Protein AF-U6DUR3-F1 (afdb_monomer)

Secondary structure (DSSP, 8-state):
-BS---HHHHHHHHHHHHHT--HHHHHTT--S--GGGHHHHHHHHHHHHHHHHHHTT-B--SSPPS-HHHHHHHHSPP-SPP--S----PPPHHHHSPP-----

pLDDT: mean 91.93, std 7.44, range [45.44, 97.06]

InterPro domains:
  IPR012302 Malic enzyme, NAD-binding [PF03949] (3-54)
  IPR036291 NAD(P)-binding domain superfamily [SSF51735] (2-100)

Foldseek 3Di:
DFDDDDVVLVVLLVVLQQVQQDPVCVVVVHRGHDPVCVVVSVLSSQLVCLVVCVVVVRDPDDDRDPRSSVVSVVVDDDPDDDDPDDDDDDDDPVVVDDDDPPDD

Organism: Neovison vison (NCBI:txid452646)

Mean predicted aligned error: 6.42 Å

Radius of gyration: 24.0 Å; Cα contacts (8 Å, |Δi|>4): 54; chains: 1; bounding box: 53×34×76 Å

Nearest PDB structures (foldseek):
  7x11-assembly1_D  TM=9.583E-01  e=4.206E-12  Homo sapiens
  2aw5-assembly1_A-2  TM=9.968E-01  e=3.082E-09  Homo sapiens
  1gq2-assembly2_H  TM=9.330E-01  e=4.805E-09  Columba livia
  8eyn-assembly1_A  TM=9.158E-01  e=6.193E-09  Homo sapiens
  1o0s-assembly1_A  TM=9.400E-01  e=1.645E-06  Ascaris suum

Structure (mmCIF, N/CA/C/O backbone):
data_AF-U6DUR3-F1
#
_entry.id   AF-U6DUR3-F1
#
loop_
_atom_site.group_PDB
_atom_site.id
_atom_site.type_symbol
_atom_site.label_atom_id
_atom_site.label_alt_id
_atom_site.label_comp_id
_atom_site.label_asym_id
_atom_site.label_entity_id
_atom_site.label_seq_id
_atom_site.pdbx_PDB_ins_code
_atom_site.Cartn_x
_atom_site.Cartn_y
_atom_site.Cartn_z
_atom_site.occupancy
_atom_site.B_iso_or_equiv
_atom_site.auth_seq_id
_atom_site.auth_comp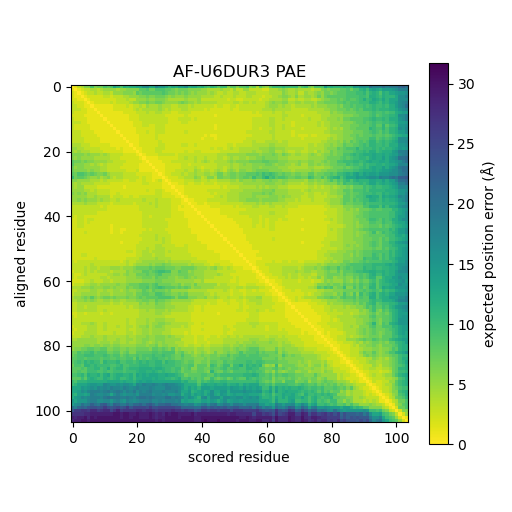_id
_atom_site.auth_asym_id
_atom_site.auth_atom_id
_atom_site.pdbx_PDB_model_num
ATOM 1 N N . GLY A 1 1 ? 4.016 9.575 -5.240 1.00 82.12 1 GLY A N 1
ATOM 2 C CA . GLY A 1 1 ? 4.857 10.671 -4.733 1.00 82.12 1 GLY A CA 1
ATOM 3 C C . GLY A 1 1 ? 3.970 11.695 -4.078 1.00 82.12 1 GLY A C 1
ATOM 4 O O . GLY A 1 1 ? 3.461 12.573 -4.757 1.00 82.12 1 GLY A O 1
ATOM 5 N N . LEU A 1 2 ? 3.697 11.534 -2.790 1.00 88.94 2 LEU A N 1
ATOM 6 C CA . LEU A 1 2 ? 2.925 12.521 -2.049 1.00 88.94 2 LEU A CA 1
ATOM 7 C C . LEU A 1 2 ? 3.900 13.528 -1.437 1.00 88.94 2 LEU A C 1
ATOM 9 O O . LEU A 1 2 ? 4.880 13.116 -0.823 1.00 88.94 2 LEU A O 1
ATOM 13 N N . ARG A 1 3 ? 3.683 14.830 -1.651 1.00 89.81 3 ARG A N 1
ATOM 14 C CA . ARG A 1 3 ? 4.639 15.868 -1.213 1.00 89.81 3 ARG A CA 1
ATOM 15 C C . ARG A 1 3 ? 4.409 16.340 0.218 1.00 89.81 3 ARG A C 1
ATOM 17 O O . ARG A 1 3 ? 5.357 16.741 0.882 1.00 89.81 3 ARG A O 1
ATOM 24 N N . HIS A 1 4 ? 3.160 16.307 0.669 1.00 91.94 4 HIS A N 1
ATOM 25 C CA . HIS A 1 4 ? 2.754 16.785 1.984 1.00 91.94 4 HIS A CA 1
ATOM 26 C C . HIS A 1 4 ? 1.903 15.722 2.663 1.00 91.94 4 HIS A C 1
ATOM 28 O O . HIS A 1 4 ? 0.977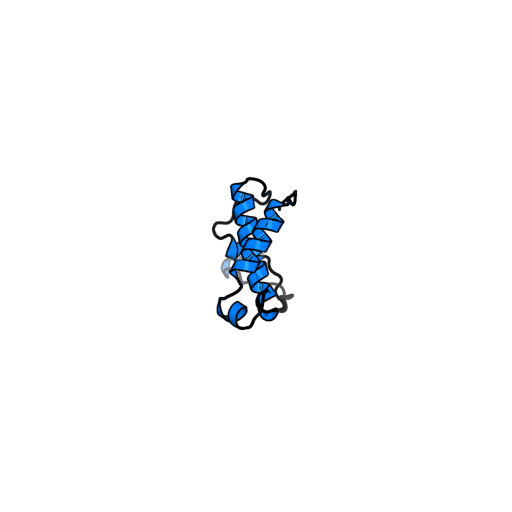 15.189 2.052 1.00 91.94 4 HIS A O 1
ATOM 34 N N . ILE A 1 5 ? 2.232 15.424 3.918 1.00 92.94 5 ILE A N 1
ATOM 35 C CA . ILE A 1 5 ? 1.467 14.500 4.748 1.00 92.94 5 ILE A CA 1
ATOM 36 C C . ILE A 1 5 ? 0.561 15.347 5.640 1.00 92.94 5 ILE A C 1
ATOM 38 O O . ILE A 1 5 ? 1.052 16.094 6.482 1.00 92.94 5 ILE A O 1
ATOM 42 N N . THR A 1 6 ? -0.746 15.277 5.407 1.00 93.00 6 THR A N 1
ATOM 43 C CA . THR A 1 6 ? -1.769 15.994 6.176 1.00 93.00 6 THR A CA 1
ATOM 44 C C . THR A 1 6 ? -2.378 15.088 7.246 1.00 93.00 6 THR A C 1
ATOM 46 O O . THR A 1 6 ? -2.353 13.863 7.116 1.00 93.00 6 THR A O 1
ATOM 49 N N . ASP A 1 7 ? -3.002 15.675 8.271 1.00 94.56 7 ASP A N 1
ATOM 50 C CA . ASP A 1 7 ? -3.682 14.925 9.345 1.00 94.56 7 ASP A CA 1
ATOM 51 C C . ASP A 1 7 ? -4.768 13.980 8.818 1.00 94.56 7 ASP A C 1
ATOM 53 O O . ASP A 1 7 ? -4.996 12.904 9.369 1.00 94.56 7 ASP A O 1
ATOM 57 N N . LYS A 1 8 ? -5.386 14.339 7.687 1.00 92.19 8 LYS A N 1
ATOM 58 C CA . LYS A 1 8 ? -6.365 13.498 6.997 1.00 92.19 8 LYS A CA 1
ATOM 59 C C . LYS A 1 8 ? -5.797 12.120 6.654 1.00 92.19 8 LYS A C 1
ATOM 61 O O . LYS A 1 8 ? -6.502 11.131 6.780 1.00 92.19 8 LYS A O 1
ATOM 66 N N . ILE A 1 9 ? -4.529 12.038 6.260 1.00 94.38 9 ILE A N 1
ATOM 67 C CA . ILE A 1 9 ? -3.896 10.766 5.890 1.00 94.38 9 ILE A CA 1
ATOM 68 C C . ILE A 1 9 ? -3.748 9.868 7.111 1.00 94.38 9 ILE A C 1
ATOM 70 O O . ILE A 1 9 ? -4.001 8.668 7.020 1.00 94.38 9 ILE A O 1
ATOM 74 N N . PHE A 1 10 ? -3.367 10.441 8.254 1.00 95.31 10 PHE A N 1
ATOM 75 C CA . PHE A 1 10 ? -3.280 9.703 9.510 1.00 95.31 10 PHE A CA 1
ATOM 76 C C . PHE A 1 10 ? -4.654 9.216 9.963 1.00 95.31 10 PHE A C 1
ATOM 78 O O . PHE A 1 10 ? -4.782 8.058 10.353 1.00 95.31 10 PHE A O 1
ATOM 85 N N . LEU A 1 11 ? -5.684 10.058 9.840 1.00 96.12 11 LEU A N 1
ATOM 86 C CA . LEU A 1 11 ? -7.060 9.677 10.144 1.00 96.12 11 LEU A CA 1
ATOM 87 C C . LEU A 1 11 ? -7.536 8.526 9.247 1.00 96.12 11 LEU A C 1
ATOM 89 O O . LEU A 1 11 ? -7.941 7.488 9.762 1.00 96.12 11 LEU A O 1
ATOM 93 N N . THR A 1 12 ? -7.391 8.652 7.925 1.00 94.88 12 THR A N 1
ATOM 94 C CA . THR A 1 12 ? -7.731 7.582 6.974 1.00 94.88 12 THR A CA 1
ATOM 95 C C . THR A 1 12 ? -6.956 6.298 7.275 1.00 94.88 12 THR A C 1
ATOM 97 O O . THR A 1 12 ? -7.493 5.199 7.178 1.00 94.88 12 THR A O 1
ATOM 100 N N . THR A 1 13 ? -5.685 6.411 7.664 1.00 95.88 13 THR A N 1
ATOM 101 C CA . THR A 1 13 ? -4.865 5.252 8.038 1.00 95.88 13 THR A CA 1
ATOM 102 C C . THR A 1 13 ? -5.417 4.559 9.283 1.00 95.88 13 THR A C 1
ATOM 104 O O . THR A 1 13 ? -5.527 3.335 9.296 1.00 95.88 13 THR A O 1
ATOM 107 N N . ALA A 1 14 ? -5.803 5.321 10.309 1.00 95.94 14 ALA A N 1
ATOM 108 C CA . ALA A 1 14 ? -6.404 4.780 11.524 1.00 95.94 14 ALA A CA 1
ATOM 109 C C . ALA A 1 14 ? -7.742 4.077 11.238 1.00 95.94 14 ALA A C 1
ATOM 111 O O . ALA A 1 14 ? -7.982 2.989 11.759 1.00 95.94 14 ALA A O 1
ATOM 112 N N . GLU A 1 15 ? -8.573 4.649 10.362 1.00 95.75 15 GLU A N 1
ATOM 113 C CA . GLU A 1 15 ? -9.821 4.027 9.904 1.00 95.75 15 GLU A CA 1
ATOM 114 C C . GLU A 1 15 ? -9.563 2.686 9.203 1.00 95.75 15 GLU A C 1
ATOM 116 O O . GLU A 1 15 ? -10.236 1.701 9.500 1.00 95.75 15 GLU A O 1
ATOM 121 N N . VAL A 1 16 ? -8.562 2.619 8.318 1.00 95.69 16 VAL A N 1
ATOM 122 C CA . VAL A 1 16 ? -8.191 1.370 7.631 1.00 95.69 16 VAL A CA 1
ATOM 123 C C . VAL A 1 16 ? -7.680 0.323 8.621 1.00 95.69 16 VAL A C 1
ATOM 125 O O . VAL A 1 16 ? -8.070 -0.835 8.528 1.00 95.69 16 VAL A O 1
ATOM 128 N N . ILE A 1 17 ? -6.850 0.703 9.596 1.00 95.12 17 ILE A N 1
ATOM 129 C CA . ILE A 1 17 ? -6.364 -0.234 10.624 1.00 95.12 17 ILE A CA 1
ATOM 130 C C . ILE A 1 17 ? -7.532 -0.799 11.437 1.00 95.12 17 ILE A C 1
ATOM 132 O O . ILE A 1 17 ? -7.570 -2.001 11.692 1.00 95.12 17 ILE A O 1
ATOM 136 N N . ALA A 1 18 ? -8.486 0.050 11.824 1.00 95.12 18 ALA A N 1
ATOM 137 C CA . ALA A 1 18 ? -9.663 -0.372 12.575 1.00 95.12 18 ALA A CA 1
ATOM 138 C C . ALA A 1 18 ? -10.559 -1.324 11.764 1.00 95.12 18 ALA A C 1
ATOM 140 O O . ALA A 1 18 ? -11.085 -2.282 12.321 1.00 95.12 18 ALA A O 1
ATOM 141 N N . GLN A 1 19 ? -10.688 -1.111 10.450 1.00 94.06 19 GLN A N 1
ATOM 142 C CA . GLN A 1 19 ? -11.454 -1.990 9.553 1.00 94.06 19 GLN A CA 1
ATOM 143 C C . GLN A 1 19 ? -10.865 -3.403 9.425 1.00 94.06 19 GLN A C 1
ATOM 145 O O . GLN A 1 19 ? -11.596 -4.344 9.128 1.00 94.06 19 GLN A O 1
ATOM 150 N N . GLU A 1 20 ? -9.565 -3.575 9.665 1.00 94.06 20 GLU A N 1
ATOM 151 C CA . GLU A 1 20 ? -8.903 -4.886 9.625 1.00 94.06 20 GLU A CA 1
ATOM 152 C C . GLU A 1 20 ? -9.095 -5.700 10.917 1.00 94.06 20 GLU A C 1
ATOM 154 O O . GLU A 1 20 ? -8.719 -6.875 10.996 1.00 94.06 20 GLU A O 1
ATOM 159 N N . VAL A 1 21 ? -9.702 -5.108 11.948 1.00 93.50 21 VAL A N 1
ATOM 160 C CA . VAL A 1 21 ? -10.047 -5.805 13.186 1.00 93.50 21 VAL A CA 1
ATOM 161 C C . VAL A 1 21 ? -11.383 -6.525 12.999 1.00 93.50 21 VAL A C 1
ATOM 163 O O . VAL A 1 21 ? -12.442 -5.909 13.003 1.00 93.50 21 VAL A O 1
ATOM 166 N N . SER A 1 22 ? -11.337 -7.849 12.829 1.00 92.25 22 SER A N 1
ATOM 167 C CA . SER A 1 22 ? -12.547 -8.681 12.777 1.00 92.25 22 SER A CA 1
ATOM 168 C C . SER A 1 22 ? -13.304 -8.710 14.111 1.00 92.25 22 SER A C 1
ATOM 170 O O . SER A 1 22 ? -12.694 -8.581 15.173 1.00 92.25 22 SER A O 1
ATOM 172 N N . ASP A 1 23 ? -14.607 -8.999 14.072 1.00 93.88 23 ASP A N 1
ATOM 173 C CA . ASP A 1 23 ? -15.436 -9.129 15.283 1.00 93.88 23 ASP A CA 1
ATOM 174 C C . ASP A 1 23 ? -14.87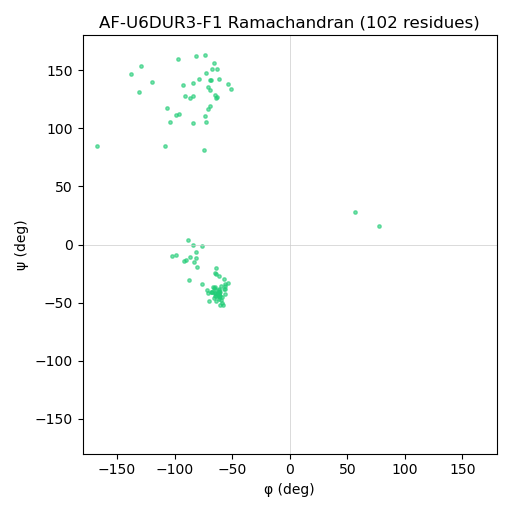7 -10.170 16.264 1.00 93.88 23 ASP A C 1
ATOM 176 O O . ASP A 1 23 ? -14.863 -9.948 17.470 1.00 93.88 23 ASP A O 1
ATOM 180 N N . LYS A 1 24 ? -14.291 -11.259 15.750 1.00 93.25 24 LYS A N 1
ATOM 181 C CA . LYS A 1 24 ? -13.609 -12.272 16.573 1.00 93.25 24 LYS A CA 1
ATOM 182 C C . LYS A 1 24 ? -12.428 -11.695 17.350 1.00 93.25 24 LYS A C 1
ATOM 184 O O . LYS A 1 24 ? -12.198 -12.060 18.496 1.00 93.25 24 LYS A O 1
ATOM 189 N N . HIS A 1 25 ? -11.668 -10.789 16.736 1.00 92.06 25 HIS A N 1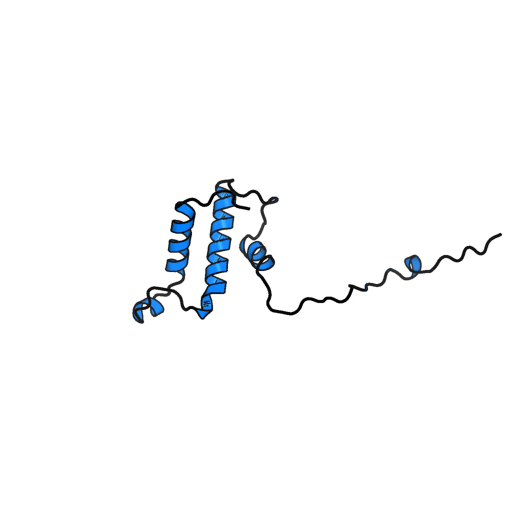
ATOM 190 C CA . HIS A 1 25 ? -10.566 -10.123 17.426 1.00 92.06 25 HIS A CA 1
ATOM 191 C C . HIS A 1 25 ? -11.095 -9.255 18.574 1.00 92.06 25 HIS A C 1
ATOM 193 O O . HIS A 1 25 ? -10.490 -9.249 19.643 1.00 92.06 25 HIS A O 1
ATOM 199 N N . LEU A 1 26 ? -12.240 -8.589 18.388 1.00 93.44 26 LEU A N 1
ATOM 200 C CA . LEU A 1 26 ? -12.893 -7.807 19.440 1.00 93.44 26 LEU A CA 1
ATOM 201 C C . LEU A 1 26 ? -13.445 -8.696 20.562 1.00 93.44 26 LEU A C 1
ATOM 203 O O . LEU A 1 26 ? -13.275 -8.359 21.732 1.00 93.44 26 LEU A O 1
ATOM 207 N N . GLU A 1 27 ? -14.043 -9.841 20.227 1.00 95.44 27 GLU A N 1
ATOM 208 C CA . GLU A 1 27 ? -14.503 -10.846 21.200 1.00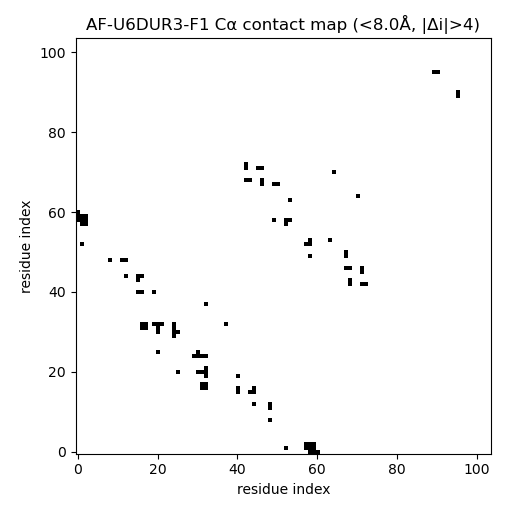 95.44 27 GLU A CA 1
ATOM 209 C C . GLU A 1 27 ? -13.349 -11.387 22.059 1.00 95.44 27 GLU A C 1
ATOM 211 O O . GLU A 1 27 ? -13.508 -11.604 23.258 1.00 95.44 27 GLU A O 1
ATOM 216 N N . GLU A 1 28 ? -12.158 -11.535 21.473 1.00 93.69 28 GLU A N 1
ATOM 217 C CA . GLU A 1 28 ? -10.922 -11.892 22.180 1.00 93.69 28 GLU A CA 1
ATOM 218 C C . GLU A 1 28 ? -10.300 -10.720 22.972 1.00 93.69 28 GLU A C 1
ATOM 220 O O . GLU A 1 28 ? -9.257 -10.886 23.609 1.00 93.69 28 GLU A O 1
ATOM 225 N N . GLY A 1 29 ? -10.902 -9.526 22.935 1.00 94.00 29 GLY A N 1
ATOM 226 C CA . GLY A 1 29 ? -10.407 -8.320 23.605 1.00 94.00 29 GLY A CA 1
ATOM 227 C C . GLY A 1 29 ? -9.238 -7.628 22.893 1.00 94.00 29 GLY A C 1
ATOM 228 O O . GLY A 1 29 ? -8.547 -6.802 23.493 1.00 94.00 29 GLY A O 1
ATOM 229 N N . ARG A 1 30 ? -8.979 -7.949 21.621 1.00 93.00 30 ARG A N 1
ATOM 230 C CA . ARG A 1 30 ? -7.918 -7.326 20.818 1.00 93.00 30 ARG A CA 1
ATOM 231 C C . ARG A 1 30 ? -8.438 -6.059 20.146 1.00 93.00 30 ARG A C 1
ATOM 233 O O . ARG A 1 30 ? -9.404 -6.097 19.395 1.00 93.00 30 ARG A O 1
ATOM 240 N N . LEU A 1 31 ? -7.732 -4.950 20.354 1.00 94.75 31 LEU A N 1
ATOM 241 C CA . LEU A 1 31 ? -8.044 -3.659 19.723 1.00 94.75 31 LEU A CA 1
ATOM 242 C C . LEU A 1 31 ? -7.338 -3.438 18.377 1.00 94.75 31 LEU A C 1
ATOM 244 O O . LEU A 1 31 ? -7.675 -2.506 17.657 1.00 94.75 31 LEU A O 1
ATOM 248 N N . TYR A 1 32 ? -6.344 -4.265 18.053 1.00 94.38 32 TYR A N 1
ATOM 249 C CA . TYR A 1 32 ? -5.512 -4.126 16.860 1.00 94.38 32 TYR A CA 1
ATOM 250 C C . TYR A 1 32 ? -5.452 -5.439 16.084 1.00 94.38 32 TYR A C 1
ATOM 252 O O . TYR A 1 32 ? -5.575 -6.513 16.689 1.00 94.38 32 TYR A O 1
ATOM 260 N N . PRO A 1 33 ? -5.227 -5.374 14.760 1.00 93.56 33 PRO A N 1
ATOM 261 C CA . PRO A 1 33 ? -5.043 -6.570 13.965 1.00 93.56 33 PRO A CA 1
ATOM 262 C C . PRO A 1 33 ? -3.787 -7.341 14.420 1.00 93.56 33 PRO A C 1
ATOM 264 O O . PRO A 1 33 ? -2.823 -6.748 14.920 1.00 93.56 33 PRO A O 1
ATOM 267 N N . PRO A 1 34 ? -3.771 -8.672 14.252 1.00 94.31 34 PRO A N 1
ATOM 268 C CA . PRO A 1 34 ? -2.611 -9.505 14.544 1.00 94.31 34 PRO A CA 1
ATOM 269 C C . PRO A 1 34 ? -1.326 -9.037 13.838 1.00 94.31 34 PRO A C 1
ATOM 271 O O . PRO A 1 34 ? -1.333 -8.731 12.645 1.00 94.31 34 PRO A O 1
ATOM 274 N N . LEU A 1 35 ? -0.187 -9.057 14.542 1.00 93.94 35 LEU A N 1
ATOM 275 C CA . LEU A 1 35 ? 1.100 -8.565 14.016 1.00 93.94 35 LEU A CA 1
ATOM 276 C C . LEU A 1 35 ? 1.603 -9.313 12.771 1.00 93.94 35 LEU A C 1
ATOM 278 O O . LEU A 1 35 ? 2.315 -8.735 11.956 1.00 93.94 35 LEU A O 1
ATOM 282 N N . ASN A 1 36 ? 1.230 -10.580 12.590 1.00 94.19 36 ASN A N 1
ATOM 283 C CA . ASN A 1 36 ? 1.576 -11.348 11.390 1.00 94.19 36 ASN A CA 1
ATOM 284 C C . ASN A 1 36 ? 0.945 -10.769 10.107 1.00 94.19 36 ASN A C 1
ATOM 286 O O . ASN A 1 36 ? 1.515 -10.930 9.033 1.00 94.19 36 ASN A O 1
ATOM 290 N N . THR A 1 37 ? -0.178 -10.053 10.216 1.00 94.12 37 THR A N 1
ATOM 291 C CA . THR A 1 37 ? -0.878 -9.419 9.082 1.00 94.12 37 THR A CA 1
ATOM 292 C C . THR A 1 37 ? -0.381 -8.009 8.767 1.00 94.12 37 THR A C 1
ATOM 294 O O . THR A 1 37 ? -0.896 -7.357 7.862 1.00 94.12 37 THR A O 1
ATOM 297 N N . ILE A 1 38 ? 0.657 -7.519 9.459 1.00 94.81 38 ILE A N 1
ATOM 298 C CA . ILE A 1 38 ? 1.119 -6.129 9.330 1.00 94.81 38 ILE A CA 1
ATOM 299 C C . ILE A 1 38 ? 1.480 -5.734 7.891 1.00 94.81 38 ILE A C 1
ATOM 301 O O . ILE A 1 38 ? 1.243 -4.594 7.492 1.00 94.81 38 ILE A O 1
ATOM 305 N N . ARG A 1 39 ? 2.019 -6.665 7.087 1.00 94.69 39 ARG A N 1
ATOM 306 C CA . ARG A 1 39 ? 2.358 -6.416 5.674 1.00 94.69 39 ARG A CA 1
ATOM 307 C C . ARG A 1 39 ? 1.109 -6.201 4.819 1.00 94.69 39 ARG A C 1
ATOM 309 O O . ARG A 1 39 ? 1.099 -5.289 3.997 1.00 94.69 39 ARG A O 1
ATOM 316 N N . ASP A 1 40 ? 0.061 -6.986 5.051 1.00 94.06 40 ASP A N 1
ATOM 317 C CA . ASP A 1 40 ? -1.206 -6.876 4.323 1.00 94.06 40 ASP A CA 1
ATOM 318 C C . ASP A 1 40 ? -1.962 -5.608 4.726 1.00 94.06 40 ASP A C 1
ATOM 320 O O . ASP A 1 40 ? -2.447 -4.869 3.869 1.00 94.06 40 ASP A O 1
ATOM 324 N N . VAL A 1 41 ? -1.980 -5.292 6.025 1.00 95.44 41 VAL A N 1
ATOM 325 C CA . VAL A 1 41 ? -2.529 -4.028 6.538 1.00 95.44 41 VAL A CA 1
ATOM 326 C C . VAL A 1 41 ? -1.785 -2.834 5.924 1.00 95.44 41 VAL A C 1
ATOM 328 O O . VAL A 1 41 ? -2.414 -1.903 5.424 1.00 95.44 41 VAL A O 1
ATOM 331 N N . SER A 1 42 ? -0.448 -2.881 5.874 1.00 95.56 42 SER A N 1
ATOM 332 C CA . SER A 1 42 ? 0.376 -1.822 5.265 1.00 95.56 42 SER A CA 1
ATOM 333 C C . SER A 1 42 ? 0.066 -1.629 3.781 1.00 95.56 42 SER A C 1
ATOM 335 O O . SER A 1 42 ? -0.024 -0.494 3.310 1.00 95.56 42 SER A O 1
ATOM 337 N N . LEU A 1 43 ? -0.139 -2.726 3.048 1.00 95.69 43 LEU A N 1
ATOM 338 C CA . LEU A 1 43 ? -0.535 -2.674 1.647 1.00 95.69 43 LEU A CA 1
ATOM 339 C C . LEU A 1 43 ? -1.890 -1.973 1.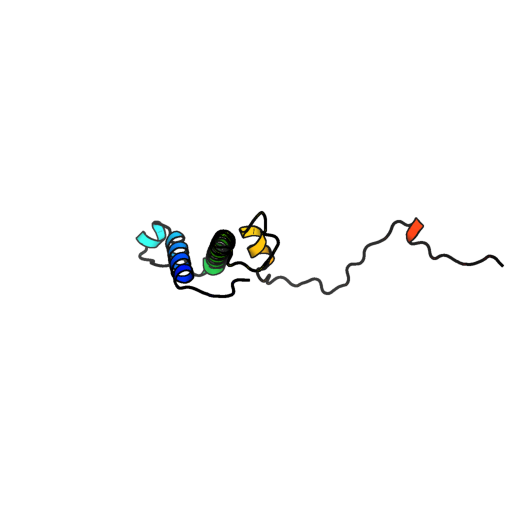476 1.00 95.69 43 LEU A C 1
ATOM 341 O O . LEU A 1 43 ? -2.016 -1.091 0.626 1.00 95.69 43 LEU A O 1
ATOM 345 N N . LYS A 1 44 ? -2.891 -2.335 2.285 1.00 95.19 44 LYS A N 1
ATOM 346 C CA . LYS A 1 44 ? -4.233 -1.737 2.222 1.00 95.19 44 LYS A CA 1
ATOM 347 C C . LYS A 1 44 ? -4.212 -0.243 2.539 1.00 95.19 44 LYS A C 1
ATOM 349 O O . LYS A 1 44 ? -4.829 0.540 1.815 1.00 95.19 44 LYS A O 1
ATOM 354 N N . ILE A 1 45 ? -3.448 0.162 3.556 1.00 95.81 45 ILE A N 1
ATOM 355 C CA . ILE A 1 45 ? -3.222 1.575 3.891 1.00 95.81 45 ILE A CA 1
ATOM 356 C C . ILE A 1 45 ? -2.621 2.305 2.686 1.00 95.81 45 ILE A C 1
ATOM 358 O O . ILE A 1 45 ? -3.164 3.314 2.235 1.00 95.81 45 ILE A O 1
ATOM 362 N N . ALA A 1 46 ? -1.532 1.782 2.118 1.00 95.50 46 ALA A N 1
ATOM 363 C CA . ALA A 1 46 ? -0.863 2.405 0.983 1.00 95.50 46 ALA A CA 1
ATOM 364 C C . ALA A 1 46 ? -1.778 2.498 -0.250 1.00 95.50 46 ALA A C 1
ATOM 366 O O . ALA A 1 46 ? -1.844 3.553 -0.879 1.00 95.50 46 ALA A O 1
ATOM 367 N N . ALA A 1 47 ? -2.545 1.451 -0.566 1.00 94.88 47 ALA A N 1
ATOM 368 C CA . ALA A 1 47 ? -3.508 1.466 -1.667 1.00 94.88 47 ALA A CA 1
ATOM 369 C C . ALA A 1 47 ? -4.598 2.533 -1.468 1.00 94.88 47 ALA A C 1
ATOM 371 O O . ALA A 1 47 ? -4.950 3.248 -2.414 1.00 94.88 47 ALA A O 1
ATOM 372 N N . LYS A 1 48 ? -5.097 2.688 -0.234 1.00 95.06 48 LYS A N 1
ATOM 373 C CA . LYS A 1 48 ? -6.081 3.715 0.124 1.00 95.06 48 LYS A CA 1
ATOM 374 C C . LYS A 1 48 ? -5.504 5.127 -0.006 1.00 95.06 48 LYS A C 1
ATOM 376 O O . LYS A 1 48 ? -6.130 5.968 -0.645 1.00 95.06 48 LYS A O 1
ATOM 381 N N . ILE A 1 49 ? -4.290 5.362 0.497 1.00 94.50 49 ILE A N 1
ATOM 382 C CA . ILE A 1 49 ? -3.591 6.651 0.365 1.00 94.50 49 ILE A CA 1
ATOM 383 C C . ILE A 1 49 ? -3.346 6.986 -1.104 1.00 94.50 49 ILE A C 1
ATOM 385 O O . ILE A 1 49 ? -3.576 8.115 -1.520 1.00 94.50 49 ILE A O 1
ATOM 389 N N . VAL A 1 50 ? -2.901 6.019 -1.909 1.00 94.19 50 VAL A N 1
ATOM 390 C CA . VAL A 1 50 ? -2.666 6.223 -3.344 1.00 94.19 50 VAL A CA 1
ATOM 391 C C . VAL A 1 50 ? -3.966 6.604 -4.050 1.00 94.19 50 VAL A C 1
ATOM 393 O O . VAL A 1 50 ? -3.978 7.561 -4.822 1.00 94.19 50 VAL A O 1
ATOM 396 N N . LYS A 1 51 ? -5.068 5.904 -3.760 1.00 93.38 51 LYS A N 1
ATOM 397 C CA . LYS A 1 51 ? -6.389 6.221 -4.314 1.00 93.38 51 LYS A CA 1
ATOM 398 C C . LYS A 1 51 ? -6.820 7.646 -3.959 1.00 93.38 51 LYS A C 1
ATOM 400 O O . LYS A 1 51 ? -7.178 8.405 -4.857 1.00 93.38 51 LYS A O 1
ATOM 405 N N . ASP A 1 52 ? -6.746 8.009 -2.683 1.00 93.25 52 ASP A N 1
ATOM 406 C CA . ASP A 1 52 ? -7.167 9.327 -2.207 1.00 93.25 52 ASP A CA 1
ATOM 407 C C . ASP A 1 52 ? -6.243 10.434 -2.762 1.00 93.25 52 ASP A C 1
ATOM 409 O O . ASP A 1 52 ? -6.714 11.485 -3.191 1.00 93.25 52 ASP A O 1
ATOM 413 N N . ALA A 1 53 ? -4.938 10.171 -2.888 1.00 93.31 53 ALA A N 1
ATOM 414 C CA . ALA A 1 53 ? -3.968 11.116 -3.442 1.00 93.31 53 ALA A CA 1
ATOM 415 C C . ALA A 1 53 ? -4.194 11.432 -4.931 1.00 93.31 53 ALA A C 1
ATOM 417 O O . ALA A 1 53 ? -4.000 12.573 -5.359 1.00 93.31 53 ALA A O 1
ATOM 418 N N . TYR A 1 54 ? -4.603 10.445 -5.735 1.00 92.75 54 TYR A N 1
ATOM 419 C CA . TYR A 1 54 ? -4.989 10.692 -7.129 1.00 92.75 54 TYR A CA 1
ATOM 420 C C . TYR A 1 54 ? -6.328 11.433 -7.223 1.00 92.75 54 TYR A C 1
ATOM 422 O O . TYR A 1 54 ? -6.449 12.364 -8.018 1.00 92.75 54 TYR A O 1
ATOM 430 N N . GLN A 1 55 ? -7.304 11.098 -6.370 1.00 92.06 55 GLN A N 1
ATOM 431 C CA . GLN A 1 55 ? -8.593 11.801 -6.314 1.00 92.06 55 GLN A CA 1
ATOM 432 C C . GLN A 1 55 ? -8.436 13.283 -5.942 1.00 92.06 55 GLN A C 1
ATOM 434 O O . GLN A 1 55 ? -9.070 14.147 -6.546 1.00 92.06 55 GLN A O 1
ATOM 439 N N . GLU A 1 56 ? -7.556 13.588 -4.991 1.00 91.06 56 GLU A N 1
ATOM 440 C CA . GLU A 1 56 ? -7.270 14.951 -4.530 1.00 91.06 56 GLU A CA 1
ATOM 441 C C . GLU A 1 56 ? -6.238 15.689 -5.396 1.00 91.06 56 GLU A C 1
ATOM 443 O O . GLU A 1 56 ? -5.919 16.846 -5.121 1.00 91.06 56 GLU A O 1
ATOM 448 N N . LYS A 1 57 ? -5.712 15.047 -6.450 1.00 90.31 57 LYS A N 1
ATOM 449 C CA . LYS A 1 57 ? -4.658 15.581 -7.335 1.00 90.31 57 LYS A CA 1
ATOM 450 C C . LYS A 1 57 ? -3.378 15.993 -6.592 1.00 90.31 57 LYS A C 1
ATOM 452 O O . LYS A 1 57 ? -2.638 16.866 -7.045 1.00 90.31 57 LYS A O 1
ATOM 457 N N . THR A 1 58 ? -3.095 15.356 -5.459 1.00 91.75 58 THR A N 1
ATOM 458 C CA . THR A 1 58 ? -1.887 15.582 -4.650 1.00 91.75 58 THR A CA 1
ATOM 459 C C . THR A 1 58 ? -0.746 14.631 -5.026 1.00 91.75 58 THR A C 1
ATOM 461 O O . THR A 1 58 ? 0.410 14.871 -4.664 1.00 91.75 58 THR A O 1
ATOM 464 N N . ALA A 1 59 ? -1.043 13.566 -5.779 1.00 92.31 59 ALA A N 1
ATOM 465 C CA . ALA A 1 59 ? -0.055 12.635 -6.308 1.00 92.31 59 ALA A CA 1
ATOM 466 C C . ALA A 1 59 ? 0.792 13.257 -7.436 1.00 92.31 59 ALA A C 1
ATOM 468 O O . ALA A 1 59 ? 0.274 13.883 -8.360 1.00 92.31 59 ALA A O 1
ATOM 469 N N . THR A 1 60 ? 2.109 13.033 -7.381 1.00 92.88 60 THR A N 1
ATOM 470 C CA . THR A 1 60 ? 3.064 13.487 -8.410 1.00 92.88 60 THR A CA 1
ATOM 471 C C . THR A 1 60 ? 3.528 12.406 -9.381 1.00 92.88 60 THR A C 1
ATOM 473 O O . THR A 1 60 ? 4.223 12.718 -10.342 1.00 92.88 60 THR A O 1
ATOM 476 N N . VAL A 1 61 ? 3.220 11.135 -9.117 1.00 92.44 61 VAL A N 1
ATOM 477 C CA . VAL A 1 61 ? 3.623 10.031 -9.999 1.00 92.44 61 VAL A CA 1
ATOM 478 C C . VAL A 1 61 ? 2.589 9.932 -11.110 1.00 92.44 61 VAL A C 1
ATOM 480 O O . VAL A 1 61 ? 1.401 9.888 -10.818 1.00 92.44 61 VAL A O 1
ATOM 483 N N . TYR A 1 62 ? 3.041 9.927 -12.361 1.00 90.75 62 TYR A N 1
ATOM 484 C CA . TYR A 1 62 ? 2.183 9.833 -13.539 1.00 90.75 62 TYR A CA 1
ATOM 485 C C . TYR A 1 62 ? 2.802 8.878 -14.565 1.00 90.75 62 TYR A C 1
ATOM 487 O O . TYR A 1 62 ? 4.032 8.845 -14.675 1.00 90.75 62 TYR A O 1
ATOM 495 N N . PRO A 1 63 ? 1.984 8.138 -15.338 1.00 92.56 63 PRO A N 1
ATOM 496 C CA . PRO A 1 63 ? 0.509 8.146 -15.365 1.00 92.56 63 PRO A CA 1
ATOM 497 C C . PRO A 1 63 ? -0.150 7.470 -14.146 1.00 92.56 63 PRO A C 1
ATOM 499 O O . PRO A 1 63 ? 0.499 6.718 -13.420 1.00 92.56 63 PRO A O 1
ATOM 502 N N . GLU A 1 64 ? -1.444 7.739 -13.919 1.00 92.06 64 GLU A N 1
ATOM 503 C CA . GLU A 1 64 ? -2.212 7.058 -12.866 1.00 92.06 64 GLU A CA 1
ATOM 504 C C . GLU A 1 64 ? -2.315 5.555 -13.186 1.00 92.06 64 GLU A C 1
ATOM 506 O O . GLU A 1 64 ? -2.770 5.193 -14.276 1.00 92.06 64 GLU A O 1
ATOM 511 N N . PRO A 1 65 ? -1.923 4.660 -12.260 1.00 93.06 65 PRO A N 1
ATOM 512 C CA . PRO A 1 65 ? -1.998 3.229 -12.495 1.00 93.06 65 PRO A CA 1
ATOM 513 C C . PRO A 1 65 ? -3.464 2.761 -12.565 1.00 93.06 65 PRO A C 1
ATOM 515 O O . PRO A 1 65 ? -4.301 3.215 -11.770 1.00 93.06 65 PRO A O 1
ATOM 518 N N . PRO A 1 66 ? -3.797 1.816 -13.465 1.00 90.69 66 PRO A N 1
ATOM 519 C CA . PRO A 1 66 ? -5.154 1.288 -13.582 1.00 90.69 66 PRO A CA 1
ATOM 520 C C . PRO A 1 66 ? -5.569 0.556 -12.300 1.00 90.69 66 PRO A C 1
ATOM 522 O O . PRO A 1 66 ? -6.608 0.882 -11.721 1.00 90.69 66 PRO A O 1
ATOM 525 N N . ASN A 1 67 ? -4.712 -0.343 -11.798 1.00 93.38 67 ASN A N 1
ATOM 526 C CA . ASN A 1 67 ? -4.879 -0.996 -10.503 1.00 93.38 67 ASN A CA 1
ATOM 527 C C . ASN A 1 67 ? -3.887 -0.431 -9.477 1.00 93.38 67 ASN A C 1
ATOM 529 O O . ASN A 1 67 ? -2.671 -0.530 -9.637 1.00 93.38 67 ASN A O 1
ATOM 533 N N . LYS A 1 68 ? -4.423 0.179 -8.416 1.00 91.81 68 LYS A N 1
ATOM 534 C CA . LYS A 1 68 ? -3.639 0.843 -7.366 1.00 91.81 68 LYS A CA 1
ATOM 535 C C . LYS A 1 68 ? -3.011 -0.181 -6.425 1.00 91.81 68 LYS A C 1
ATOM 537 O O . LYS A 1 68 ? -1.905 0.047 -5.953 1.00 91.81 68 LYS A O 1
ATOM 542 N N . GLU A 1 69 ? -3.693 -1.296 -6.171 1.00 92.38 69 GLU A N 1
ATOM 543 C CA . GLU A 1 69 ? -3.184 -2.336 -5.279 1.00 92.38 69 GLU A CA 1
ATOM 544 C C . GLU A 1 69 ? -1.998 -3.063 -5.916 1.00 92.38 69 GLU A C 1
ATOM 546 O O . GLU A 1 69 ? -0.937 -3.139 -5.302 1.00 92.38 69 GLU A O 1
ATOM 551 N N . ASP A 1 70 ? -2.133 -3.497 -7.172 1.00 94.06 70 ASP A N 1
ATOM 552 C CA . ASP A 1 70 ? -1.045 -4.161 -7.906 1.00 94.06 70 ASP A CA 1
ATOM 553 C C 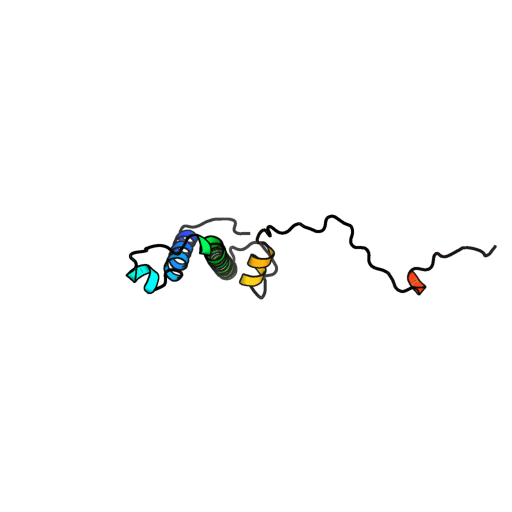. ASP A 1 70 ? 0.170 -3.246 -8.068 1.00 94.06 70 ASP A C 1
ATOM 555 O O . ASP A 1 70 ? 1.312 -3.682 -7.931 1.00 94.06 70 ASP A O 1
ATOM 559 N N . PHE A 1 71 ? -0.072 -1.954 -8.302 1.00 94.62 71 PHE A N 1
ATOM 560 C CA . PHE A 1 71 ? 0.990 -0.960 -8.358 1.00 94.62 71 PHE A CA 1
ATOM 561 C C . PHE A 1 71 ? 1.766 -0.893 -7.041 1.00 94.62 71 PHE A C 1
ATOM 563 O O . PHE A 1 71 ? 2.993 -0.955 -7.062 1.00 94.62 71 PHE A O 1
ATOM 570 N N . VAL A 1 72 ? 1.083 -0.830 -5.894 1.00 94.88 72 VAL A N 1
ATOM 571 C CA . VAL A 1 72 ? 1.771 -0.839 -4.597 1.00 94.88 72 VAL A CA 1
ATOM 572 C C . VAL A 1 72 ? 2.486 -2.174 -4.379 1.00 94.88 72 VAL A C 1
ATOM 574 O O . VAL A 1 72 ? 3.656 -2.156 -4.006 1.00 94.88 72 VAL A O 1
ATOM 577 N N . ARG A 1 73 ? 1.850 -3.317 -4.678 1.00 94.44 7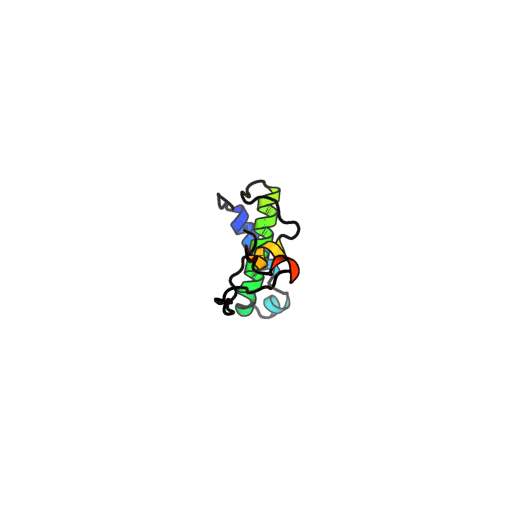3 ARG A N 1
ATOM 578 C CA . ARG A 1 73 ? 2.469 -4.652 -4.559 1.00 94.44 73 ARG A CA 1
ATOM 579 C C . ARG A 1 73 ? 3.763 -4.760 -5.368 1.00 94.44 73 ARG A C 1
ATOM 581 O O . ARG A 1 73 ? 4.748 -5.260 -4.840 1.00 94.44 73 ARG A O 1
ATOM 588 N N . SER A 1 74 ? 3.789 -4.240 -6.597 1.00 94.25 74 SER A N 1
ATOM 589 C CA . SER A 1 74 ? 4.983 -4.243 -7.460 1.00 94.25 74 SER A CA 1
ATOM 590 C C . SER A 1 74 ? 6.154 -3.414 -6.921 1.00 94.25 74 SER A C 1
ATOM 592 O O . SER A 1 74 ? 7.291 -3.625 -7.329 1.00 94.25 74 SER A O 1
ATOM 594 N N . GLN A 1 75 ? 5.887 -2.478 -6.007 1.00 93.94 75 GLN A N 1
ATOM 595 C CA . GLN A 1 75 ? 6.902 -1.636 -5.367 1.00 93.94 75 GLN A CA 1
ATOM 596 C C . GLN A 1 75 ? 7.302 -2.134 -3.978 1.00 93.94 75 GLN A C 1
ATOM 598 O O . GLN A 1 75 ? 8.237 -1.600 -3.379 1.00 93.94 75 GLN A O 1
ATOM 603 N N . MET A 1 76 ? 6.593 -3.125 -3.433 1.00 95.12 76 MET A N 1
ATOM 604 C CA . MET A 1 76 ? 6.952 -3.709 -2.149 1.00 95.12 76 MET A CA 1
ATOM 605 C C . MET A 1 76 ? 8.247 -4.504 -2.277 1.00 95.12 76 MET A C 1
ATOM 607 O O . MET A 1 76 ? 8.466 -5.226 -3.245 1.00 95.12 76 MET A O 1
ATOM 611 N N . TYR A 1 77 ? 9.083 -4.413 -1.247 1.00 95.56 77 TYR A N 1
ATOM 612 C CA . TYR A 1 77 ? 10.311 -5.190 -1.176 1.00 95.56 77 TYR A CA 1
ATOM 613 C C . TYR A 1 77 ? 10.015 -6.697 -1.117 1.00 95.56 77 TYR A C 1
ATOM 615 O O . TYR A 1 77 ? 9.265 -7.153 -0.234 1.00 95.56 77 TYR A O 1
ATOM 623 N N . ASN A 1 78 ? 10.644 -7.451 -2.023 1.00 95.06 78 ASN A N 1
ATOM 624 C CA . ASN A 1 78 ? 10.675 -8.908 -1.998 1.00 95.06 78 ASN A CA 1
ATOM 625 C C . ASN A 1 78 ? 11.922 -9.397 -1.242 1.00 95.06 78 ASN A C 1
ATOM 627 O O . ASN A 1 78 ? 13.007 -8.847 -1.389 1.00 95.06 78 ASN A O 1
ATOM 631 N N . THR A 1 79 ? 11.748 -10.412 -0.401 1.00 95.94 79 THR A N 1
ATOM 632 C CA . THR A 1 79 ? 12.829 -11.058 0.351 1.00 95.94 79 THR A CA 1
ATOM 633 C C . THR A 1 79 ? 13.580 -12.112 -0.455 1.00 95.94 79 THR A C 1
ATOM 635 O O . THR A 1 79 ? 14.649 -12.537 -0.022 1.00 95.94 79 THR A O 1
ATOM 638 N N . ASP A 1 80 ? 13.020 -12.553 -1.580 1.00 97.06 80 ASP A N 1
ATOM 639 C CA . ASP A 1 80 ? 13.668 -13.515 -2.466 1.00 97.06 80 ASP A CA 1
ATOM 640 C C . ASP A 1 80 ? 14.910 -12.905 -3.127 1.00 97.06 80 ASP A C 1
ATOM 642 O O . ASP A 1 80 ? 14.989 -11.697 -3.347 1.00 97.06 80 ASP A O 1
ATOM 646 N N . TYR A 1 81 ? 15.895 -13.746 -3.448 1.00 96.06 81 TYR A N 1
ATOM 647 C CA . TYR A 1 81 ? 17.096 -13.289 -4.139 1.00 96.06 81 TYR A CA 1
ATOM 648 C C . TYR A 1 81 ? 16.797 -12.882 -5.580 1.00 96.06 81 TYR A C 1
ATOM 650 O O . TYR A 1 81 ? 16.210 -13.650 -6.345 1.00 96.06 81 TYR A O 1
ATOM 658 N N . ASP A 1 82 ? 17.306 -11.716 -5.967 1.00 95.00 82 ASP A N 1
ATOM 659 C CA . ASP A 1 82 ? 17.273 -11.262 -7.350 1.00 95.00 82 ASP A CA 1
ATOM 660 C C . ASP A 1 82 ? 18.261 -12.044 -8.226 1.00 95.00 82 ASP A C 1
ATOM 662 O O . ASP A 1 82 ? 19.356 -12.438 -7.803 1.00 95.00 82 ASP A O 1
ATOM 666 N N . GLN A 1 83 ? 17.898 -12.226 -9.497 1.00 94.00 83 GLN A N 1
ATOM 667 C CA . GLN A 1 83 ? 18.811 -12.776 -10.488 1.00 94.00 83 GLN A CA 1
ATOM 668 C C . GLN A 1 83 ? 19.878 -11.731 -10.838 1.00 94.00 83 GLN A C 1
ATOM 670 O O . GLN A 1 83 ? 19.637 -10.792 -11.590 1.00 94.00 83 GLN A O 1
ATOM 675 N N . ILE A 1 84 ? 21.089 -11.937 -10.326 1.00 95.31 84 ILE A N 1
ATOM 676 C CA . ILE A 1 84 ? 22.254 -11.092 -10.637 1.00 95.31 84 ILE A CA 1
ATOM 677 C C . ILE A 1 84 ? 22.938 -11.458 -11.964 1.00 95.31 84 ILE A C 1
ATOM 679 O O . ILE A 1 84 ? 23.817 -10.735 -12.430 1.00 95.31 84 ILE A O 1
ATOM 683 N N . LEU A 1 85 ? 22.580 -12.604 -12.553 1.00 96.56 85 LEU A N 1
ATOM 684 C CA . LEU A 1 85 ? 23.129 -13.058 -13.829 1.00 96.56 85 LEU A CA 1
ATOM 685 C C . LEU A 1 85 ? 22.467 -12.319 -15.001 1.00 96.56 85 LEU A C 1
ATOM 687 O O . LEU A 1 85 ? 21.254 -12.097 -14.958 1.00 96.56 85 LEU A O 1
ATOM 691 N N . PRO A 1 86 ? 23.230 -11.985 -16.061 1.00 95.00 86 PRO A N 1
ATOM 692 C CA . PRO A 1 86 ? 22.689 -11.285 -17.217 1.00 95.00 86 PRO A CA 1
ATOM 693 C C . PRO A 1 86 ? 21.599 -12.111 -17.903 1.00 95.00 86 PRO A C 1
ATOM 695 O O . PRO A 1 86 ? 21.714 -13.333 -18.022 1.00 95.00 86 PRO A O 1
ATOM 698 N N . ASP A 1 87 ? 20.561 -11.426 -18.379 1.00 94.50 87 ASP A N 1
ATOM 699 C CA . ASP A 1 87 ? 19.521 -12.044 -19.194 1.00 94.50 87 ASP A CA 1
ATOM 700 C C . ASP A 1 87 ? 20.062 -12.322 -20.604 1.00 94.50 87 ASP A C 1
ATOM 702 O O . ASP A 1 87 ? 20.367 -11.408 -21.375 1.00 94.50 87 ASP A O 1
ATOM 706 N N . CYS A 1 88 ? 20.232 -13.604 -20.922 1.00 93.25 88 CYS A N 1
ATOM 707 C CA . CYS A 1 88 ? 20.762 -14.070 -22.196 1.00 93.25 88 CYS A CA 1
ATOM 708 C C . CYS A 1 88 ? 19.619 -14.611 -23.059 1.00 93.25 88 CYS A C 1
ATOM 710 O O . CYS A 1 88 ? 19.163 -15.735 -22.854 1.00 93.25 88 CYS A O 1
ATOM 712 N N . TYR A 1 89 ? 19.214 -13.851 -24.077 1.00 93.56 89 TYR A N 1
ATOM 713 C CA . TYR A 1 89 ? 18.207 -14.269 -25.053 1.00 93.56 89 TYR A CA 1
ATOM 714 C C . TYR A 1 89 ? 18.775 -14.299 -26.481 1.00 93.56 89 TYR A C 1
ATOM 716 O O . TYR A 1 89 ? 19.557 -13.441 -26.893 1.00 93.56 89 TYR A O 1
ATOM 724 N N . SER A 1 90 ? 18.403 -15.322 -27.257 1.00 92.44 90 SER A N 1
ATOM 725 C CA . SER A 1 90 ? 18.876 -15.501 -28.635 1.00 92.44 90 SER A CA 1
ATOM 726 C C . SER A 1 90 ? 18.048 -14.696 -29.630 1.00 92.44 90 SER A C 1
ATOM 728 O O . SER A 1 90 ? 16.818 -14.710 -29.575 1.00 92.44 90 SER A O 1
ATOM 730 N N . TRP A 1 91 ? 18.715 -14.078 -30.600 1.00 93.25 91 TRP A N 1
ATOM 731 C CA . TRP A 1 91 ? 18.055 -13.458 -31.745 1.00 93.25 91 TRP A CA 1
ATOM 732 C C . TRP A 1 91 ? 17.712 -14.493 -32.828 1.00 93.25 91 TRP A C 1
ATOM 734 O O . TRP A 1 91 ? 18.282 -15.588 -32.844 1.00 93.25 91 TRP A O 1
ATOM 744 N N . PRO A 1 92 ? 16.802 -14.174 -33.769 1.00 95.62 92 PRO A N 1
ATOM 745 C CA . PRO A 1 92 ? 16.587 -15.004 -34.948 1.00 95.62 92 PRO A CA 1
ATOM 746 C C . PRO A 1 92 ? 17.912 -15.310 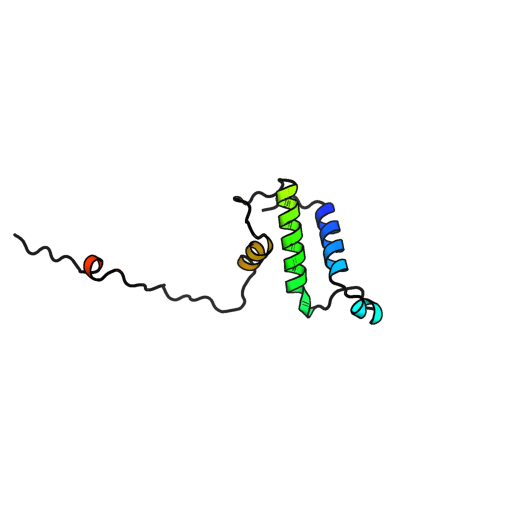-35.657 1.00 95.62 92 PRO A C 1
ATOM 748 O O . PRO A 1 92 ? 18.724 -14.411 -35.888 1.00 95.62 92 PRO A O 1
ATOM 751 N N . LYS A 1 93 ? 18.124 -16.580 -36.029 1.00 90.50 93 LYS A N 1
ATOM 752 C CA . LYS A 1 93 ? 19.417 -17.085 -36.534 1.00 90.50 93 LYS A CA 1
ATOM 753 C C . LYS A 1 93 ? 19.968 -16.279 -37.710 1.00 90.50 93 LYS A C 1
ATOM 755 O O . LYS A 1 93 ? 21.177 -16.160 -37.843 1.00 90.50 93 LYS A O 1
ATOM 760 N N . GLU A 1 94 ? 19.101 -15.745 -38.565 1.00 88.50 94 GLU A N 1
ATOM 761 C CA . GLU A 1 94 ? 19.487 -14.922 -39.717 1.00 88.50 94 GLU A CA 1
ATOM 762 C C . GLU A 1 94 ? 20.143 -13.602 -39.300 1.00 88.50 94 GLU A C 1
ATOM 764 O O . GLU A 1 94 ? 21.167 -13.234 -39.867 1.00 88.50 94 GLU A O 1
ATOM 769 N N . ALA A 1 95 ? 19.608 -12.947 -38.266 1.00 87.88 95 ALA A N 1
ATOM 770 C CA . ALA A 1 95 ? 20.136 -11.702 -37.710 1.00 87.88 95 ALA A CA 1
ATOM 771 C C . ALA A 1 95 ? 21.329 -11.926 -36.762 1.00 87.88 95 ALA A C 1
ATOM 773 O O . ALA A 1 95 ? 22.099 -11.005 -36.513 1.00 87.88 95 ALA A O 1
ATOM 774 N N . GLN A 1 96 ? 21.495 -13.148 -36.245 1.00 89.69 96 GLN A N 1
ATOM 775 C CA . GLN A 1 96 ? 22.601 -13.521 -35.357 1.00 89.69 96 GLN A CA 1
ATOM 776 C C . GLN A 1 96 ? 23.867 -13.967 -36.118 1.00 89.69 96 GLN A C 1
ATOM 778 O O . GLN A 1 96 ? 24.928 -14.137 -35.514 1.00 89.69 96 GLN A O 1
ATOM 783 N N . LYS A 1 97 ? 23.786 -14.178 -37.441 1.00 88.75 97 LYS A N 1
ATOM 784 C CA . LYS A 1 97 ? 24.946 -14.553 -38.263 1.00 88.75 97 LYS A CA 1
ATOM 785 C C . LYS A 1 97 ? 25.979 -13.427 -38.279 1.00 88.75 97 LYS A C 1
ATOM 787 O O . LYS A 1 97 ? 25.675 -12.289 -38.625 1.00 88.75 97 LYS A O 1
ATOM 792 N N . ILE A 1 98 ? 27.227 -13.775 -37.976 1.00 87.50 98 ILE A N 1
ATOM 793 C CA . ILE A 1 98 ? 28.365 -12.863 -38.095 1.00 87.50 98 ILE A CA 1
ATOM 794 C C . ILE A 1 98 ? 28.636 -12.638 -39.585 1.00 87.50 98 ILE A C 1
ATOM 796 O O . ILE A 1 98 ? 28.970 -13.577 -40.309 1.00 87.50 98 ILE A O 1
ATOM 800 N N . GLN A 1 99 ? 28.481 -11.397 -40.049 1.00 84.31 99 GLN A N 1
ATOM 801 C CA . GLN A 1 99 ? 28.782 -11.040 -41.432 1.00 84.31 99 GLN A CA 1
ATOM 802 C C . GLN A 1 99 ? 30.291 -11.100 -41.656 1.00 84.31 99 GLN A C 1
ATOM 804 O O . GLN A 1 99 ? 31.063 -10.379 -41.027 1.00 84.31 99 GLN A O 1
ATOM 809 N N . THR A 1 100 ? 30.718 -11.964 -42.566 1.00 81.75 100 THR A N 1
ATOM 810 C CA . THR A 1 100 ? 32.100 -12.018 -43.036 1.00 81.75 100 THR A CA 1
ATOM 811 C C . THR A 1 100 ? 32.172 -11.201 -44.318 1.00 81.75 100 THR A C 1
ATOM 813 O O . THR A 1 100 ? 31.569 -11.573 -45.321 1.00 81.75 100 THR A O 1
ATOM 816 N N . LYS A 1 101 ? 32.876 -10.061 -44.297 1.00 69.56 101 LYS A N 1
ATOM 817 C CA . LYS A 1 101 ? 33.167 -9.297 -45.517 1.00 69.56 101 LYS A CA 1
ATOM 818 C C . LYS A 1 101 ? 34.260 -10.035 -46.294 1.00 69.56 101 LYS A C 1
ATOM 820 O O . LYS A 1 101 ? 35.434 -9.706 -46.171 1.00 69.56 101 LYS A O 1
ATOM 825 N N . VAL A 1 102 ? 33.876 -11.061 -47.044 1.00 62.34 102 VAL A N 1
ATOM 826 C CA . VAL A 1 102 ? 34.714 -11.654 -48.090 1.00 62.34 102 VAL A CA 1
ATOM 827 C C . VAL A 1 102 ? 34.081 -11.251 -49.410 1.00 62.34 102 VAL A C 1
ATOM 829 O O . VAL A 1 102 ? 33.221 -11.958 -49.903 1.00 62.34 102 VAL A O 1
ATOM 832 N N . ASP A 1 103 ? 34.436 -10.057 -49.883 1.00 55.59 103 ASP A N 1
ATOM 833 C CA . ASP A 1 103 ? 34.333 -9.647 -51.288 1.00 55.59 103 ASP A CA 1
ATOM 834 C C . ASP A 1 103 ? 35.119 -8.336 -51.466 1.00 55.59 103 ASP A C 1
ATOM 836 O O . ASP A 1 103 ? 34.595 -7.230 -51.291 1.00 55.59 103 ASP A O 1
ATOM 840 N N . GLN A 1 104 ? 36.429 -8.497 -51.689 1.00 45.44 104 GLN A N 1
ATOM 841 C CA . GLN A 1 104 ? 37.241 -7.847 -52.730 1.00 45.44 104 GLN A CA 1
ATOM 842 C C . GLN A 1 104 ? 38.634 -8.479 -52.767 1.00 45.44 104 GLN A C 1
ATOM 844 O O . GLN A 1 104 ? 39.272 -8.553 -51.693 1.00 45.44 104 GLN A O 1
#

Sequence (104 aa):
GLRHITDKIFLTTAEVIAQEVSDKHLEEGRLYPPLNTIRDVSLKIAAKIVKDAYQEKTATVYPEPPNKEDFVRSQMYNTDYDQILPDCYSWPKEAQKIQTKVDQ

Solvent-accessible surface area (backbone atoms only — not comparable to full-atom values): 6805 Å² total; per-residue (Å²): 89,74,86,74,90,53,71,66,56,56,52,55,40,52,54,50,51,53,68,61,43,48,68,68,41,50,76,73,69,42,90,61,54,63,76,91,47,48,67,60,54,51,48,52,40,51,29,50,50,52,53,52,27,56,76,71,66,54,44,69,60,75,78,81,65,92,53,51,56,62,53,52,58,73,69,50,88,73,90,70,85,77,82,85,68,83,88,85,79,87,68,63,69,80,83,61,55,81,83,73,92,84,84,132